Protein AF-A0A832Z326-F1 (afdb_monomer)

Mean predicted aligned error: 8.1 Å

pLDDT: mean 83.33, std 22.22, range [27.44, 98.69]

Secondary structure (DSSP, 8-state):
----------SEEEEEEEEETTEEEEEEEEES-HHHHHHHHHHHTTTSEEEEEEEEEEEEESSSEEEEEEEEEEEEE-TTS-EEEE-SS-SS-SEEE-TT-EEEEEEETTEEEEEEEETTTTEEEEEEEEEE-

Foldseek 3Di:
DPDPPDDDDDFAWKWKWADDPPDTDTDTDGDPALAVVQVVCQVCLQGIKIKFWAWKKKWKDFPDTDIGDTDTWIWIGHNQLWIFIPDPDDDHGPDIDDGPWDWGWDQDPNWIWIWTFDVVRTMIMIMIGPGTD

Structure (mmCIF, N/CA/C/O backbone):
data_AF-A0A832Z326-F1
#
_entry.id   AF-A0A832Z326-F1
#
loop_
_atom_site.group_PDB
_atom_site.id
_atom_site.type_symbol
_atom_site.label_atom_id
_atom_site.label_alt_id
_atom_site.label_comp_id
_atom_site.label_asym_id
_atom_site.label_entity_id
_atom_site.label_seq_id
_atom_site.pdbx_PDB_ins_code
_atom_site.Cartn_x
_atom_site.Cartn_y
_atom_site.Cartn_z
_atom_site.occupancy
_atom_site.B_iso_or_equiv
_atom_site.auth_seq_id
_atom_site.auth_comp_id
_atom_site.auth_asym_id
_atom_site.auth_atom_id
_atom_site.pdbx_PDB_model_num
ATOM 1 N N . MET A 1 1 ? -27.432 -12.520 -17.255 1.00 38.31 1 MET A N 1
ATOM 2 C CA . MET A 1 1 ? -27.047 -11.094 -17.339 1.00 38.31 1 MET A CA 1
ATOM 3 C C . MET A 1 1 ? -26.409 -10.731 -16.009 1.00 38.31 1 MET A C 1
ATOM 5 O O . MET A 1 1 ? -27.109 -10.882 -15.015 1.00 38.31 1 MET A O 1
ATOM 9 N N . PRO A 1 2 ? -25.125 -10.351 -15.913 1.00 38.16 2 PRO A N 1
ATOM 10 C CA . PRO A 1 2 ? -24.623 -9.856 -14.645 1.00 38.16 2 PRO A CA 1
ATOM 11 C C . PRO A 1 2 ? -25.158 -8.436 -14.464 1.00 38.16 2 PRO A C 1
ATOM 13 O O . PRO A 1 2 ? -24.927 -7.552 -15.289 1.00 38.16 2 PRO A O 1
ATOM 16 N N . SER A 1 3 ? -25.952 -8.256 -13.415 1.00 35.78 3 SER A N 1
ATOM 17 C CA . SER A 1 3 ? -26.424 -6.962 -12.944 1.00 35.78 3 SER A CA 1
ATOM 18 C C . SER A 1 3 ? -25.226 -6.056 -12.671 1.00 35.78 3 SER A C 1
ATOM 20 O O . SER A 1 3 ? -24.338 -6.421 -11.901 1.00 35.78 3 SER A O 1
ATOM 22 N N . LYS A 1 4 ? -25.206 -4.876 -13.299 1.00 36.12 4 LYS A N 1
ATOM 23 C CA . LYS A 1 4 ? -24.275 -3.793 -12.969 1.00 36.12 4 LYS A CA 1
ATOM 24 C C . LYS A 1 4 ? -24.407 -3.484 -11.478 1.00 36.12 4 LYS A C 1
ATOM 26 O O . LYS A 1 4 ? -25.421 -2.938 -11.054 1.00 36.12 4 LYS A O 1
ATOM 31 N N . MET A 1 5 ? -23.391 -3.828 -10.694 1.00 30.44 5 MET A N 1
ATOM 32 C CA . MET A 1 5 ? -23.246 -3.310 -9.341 1.00 30.44 5 MET A CA 1
ATOM 33 C C . MET A 1 5 ? -22.755 -1.868 -9.486 1.00 30.44 5 MET A C 1
ATOM 35 O O . MET A 1 5 ? -21.581 -1.624 -9.739 1.00 30.44 5 MET A O 1
ATOM 39 N N . GLN A 1 6 ? -23.684 -0.913 -9.468 1.00 33.56 6 GLN A N 1
ATOM 40 C CA . GLN A 1 6 ? -23.356 0.508 -9.415 1.00 33.56 6 GLN A CA 1
ATOM 41 C C . GLN A 1 6 ? -23.259 0.922 -7.948 1.00 33.56 6 GLN A C 1
ATOM 43 O O . GLN A 1 6 ? -24.271 1.030 -7.259 1.00 33.56 6 GLN A O 1
ATOM 48 N N . CYS A 1 7 ? -22.038 1.165 -7.475 1.00 33.97 7 CYS A N 1
ATOM 49 C CA . CYS A 1 7 ? -21.808 1.857 -6.215 1.00 33.97 7 CYS A CA 1
ATOM 50 C C . CYS A 1 7 ? -22.066 3.351 -6.444 1.00 33.97 7 CYS A C 1
ATOM 52 O O . CYS A 1 7 ? -21.274 4.036 -7.082 1.00 33.97 7 CYS A O 1
ATOM 54 N N . VAL A 1 8 ? -23.207 3.855 -5.970 1.00 38.91 8 VAL A N 1
ATOM 55 C CA . VAL A 1 8 ? -23.534 5.286 -6.001 1.00 38.91 8 VAL A CA 1
ATOM 56 C C . VAL A 1 8 ? -23.551 5.796 -4.565 1.00 38.91 8 VAL A C 1
ATOM 58 O O . VAL A 1 8 ? -24.484 5.537 -3.813 1.00 38.91 8 VAL A O 1
ATOM 61 N N . GLY A 1 9 ? -22.505 6.509 -4.160 1.00 40.28 9 GLY A N 1
ATOM 62 C CA . GLY A 1 9 ? -22.528 7.327 -2.948 1.00 40.28 9 GLY A CA 1
ATOM 63 C C . GLY A 1 9 ? -21.184 7.998 -2.699 1.00 40.28 9 GLY A C 1
ATOM 64 O O . GLY A 1 9 ? -20.149 7.347 -2.774 1.00 40.28 9 GLY A O 1
ATOM 65 N N . LYS A 1 10 ? -21.225 9.304 -2.428 1.00 35.88 10 LYS A N 1
ATOM 66 C CA . LYS A 1 10 ? -20.055 10.162 -2.211 1.00 35.88 10 LYS A CA 1
ATOM 67 C C . LYS A 1 10 ? -19.411 9.847 -0.852 1.00 35.88 10 LYS A C 1
ATOM 69 O O . LYS A 1 10 ? -20.116 9.865 0.150 1.00 35.88 10 LYS A O 1
ATOM 74 N N . GLY A 1 11 ? -18.108 9.565 -0.842 1.00 43.91 11 GLY A N 1
ATOM 75 C CA . GLY A 1 11 ? -17.292 9.300 0.350 1.00 43.91 11 GLY A CA 1
ATOM 76 C C . GLY A 1 11 ? -16.101 8.389 0.026 1.00 43.91 11 GLY A C 1
ATOM 77 O O . GLY A 1 11 ? -16.155 7.652 -0.954 1.00 43.91 11 GLY A O 1
ATOM 78 N N . LEU A 1 12 ? -15.033 8.438 0.826 1.00 44.81 12 LEU A N 1
ATOM 79 C CA . LEU A 1 12 ? -13.894 7.513 0.729 1.00 44.81 12 LEU A CA 1
ATOM 80 C C . LEU A 1 12 ? -14.339 6.110 1.209 1.00 44.81 12 LEU A C 1
ATOM 82 O O . LEU A 1 12 ? -14.812 5.995 2.341 1.00 44.81 12 LEU A O 1
ATOM 86 N N . ARG A 1 13 ? -14.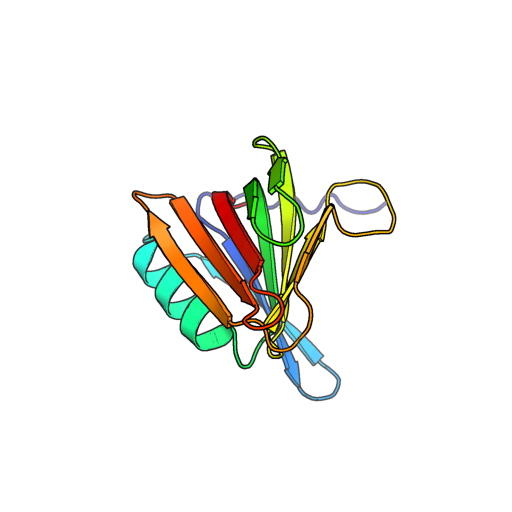216 5.059 0.378 1.00 55.50 13 ARG A N 1
ATOM 87 C CA . ARG A 1 13 ? -14.708 3.687 0.659 1.00 55.50 13 ARG A CA 1
ATOM 88 C C . ARG A 1 13 ? -13.615 2.608 0.676 1.00 55.50 13 ARG A C 1
ATOM 90 O O . ARG A 1 13 ? -13.108 2.194 -0.356 1.00 55.50 13 ARG A O 1
ATOM 97 N N . ALA A 1 14 ? -13.279 2.063 1.839 1.00 49.16 14 ALA A N 1
ATOM 98 C CA . ALA A 1 14 ? -12.389 0.896 1.910 1.00 49.16 14 ALA A CA 1
ATOM 99 C C . ALA A 1 14 ? -13.188 -0.379 2.208 1.00 49.16 14 ALA A C 1
ATOM 101 O O . ALA A 1 14 ? -14.018 -0.387 3.118 1.00 49.16 14 ALA A O 1
ATOM 102 N N . LEU A 1 15 ? -12.897 -1.467 1.491 1.00 55.50 15 LEU A N 1
ATOM 103 C CA . LEU A 1 15 ? -13.460 -2.785 1.767 1.00 55.50 15 LEU A CA 1
ATOM 104 C C . LEU A 1 15 ? -12.535 -3.527 2.730 1.00 55.50 15 LEU A C 1
ATOM 106 O O . LEU A 1 15 ? -11.409 -3.884 2.384 1.00 55.50 15 LEU A O 1
ATOM 110 N N . VAL A 1 16 ? -13.000 -3.802 3.945 1.00 49.53 16 VAL A N 1
ATOM 111 C CA . VAL A 1 16 ? -12.211 -4.565 4.920 1.00 49.53 16 VAL A CA 1
ATOM 112 C C . VAL A 1 16 ? -12.798 -5.952 5.109 1.00 49.53 16 VAL A C 1
ATOM 114 O O . VAL A 1 16 ? -13.970 -6.116 5.443 1.00 49.53 16 VAL A O 1
ATOM 117 N N . VAL A 1 17 ? -11.943 -6.956 4.933 1.00 49.16 17 VAL A N 1
ATOM 118 C CA . VAL A 1 17 ? -12.279 -8.373 4.953 1.00 49.16 17 VAL A CA 1
ATOM 119 C C . VAL A 1 17 ? -11.714 -9.041 6.205 1.00 49.16 17 VAL A C 1
ATOM 121 O O . VAL A 1 17 ? -10.501 -9.099 6.420 1.00 49.16 17 VAL A O 1
ATOM 124 N N . SER A 1 18 ? -12.596 -9.599 7.037 1.00 42.44 18 SER A N 1
ATOM 125 C CA . SER A 1 18 ? -12.206 -10.465 8.156 1.00 42.44 18 SER A CA 1
ATOM 126 C C . SER A 1 18 ? -12.425 -11.931 7.789 1.00 42.44 18 SER A C 1
ATOM 128 O O . SER A 1 18 ? -13.539 -12.323 7.447 1.00 42.44 18 SER A O 1
ATOM 130 N N . MET A 1 19 ? -11.370 -12.747 7.883 1.00 41.22 19 MET A N 1
ATOM 131 C CA . MET A 1 19 ? -11.476 -14.202 7.769 1.00 41.22 19 MET A CA 1
ATOM 132 C C . MET A 1 19 ? -11.672 -14.807 9.162 1.00 41.22 19 MET A C 1
ATOM 134 O O . MET A 1 19 ? -10.715 -15.021 9.901 1.00 41.22 19 MET A O 1
ATOM 138 N N . LYS A 1 20 ? -12.924 -15.106 9.519 1.00 38.22 20 LYS A N 1
ATOM 139 C CA . LYS A 1 20 ? -13.239 -16.140 10.516 1.00 38.22 20 LYS A CA 1
ATOM 140 C C . LYS A 1 20 ? -13.772 -17.349 9.756 1.00 38.22 20 LYS A C 1
ATOM 142 O O . LYS A 1 20 ? -14.484 -17.178 8.770 1.00 38.22 20 LYS A O 1
ATOM 147 N N . VAL A 1 21 ? -13.372 -18.546 10.188 1.00 34.97 21 VAL A N 1
ATOM 148 C CA . VAL A 1 21 ? -13.714 -19.861 9.615 1.00 34.97 21 VAL A CA 1
ATOM 149 C C . VAL A 1 21 ? -15.048 -19.830 8.842 1.00 34.97 21 VAL A C 1
ATOM 151 O O . VAL A 1 21 ? -16.106 -19.586 9.415 1.00 34.97 21 VAL A O 1
ATOM 154 N N . CYS A 1 22 ? -14.965 -20.037 7.523 1.00 27.73 22 CYS A N 1
ATOM 155 C CA . CYS A 1 22 ? -16.070 -20.149 6.559 1.00 27.73 22 CYS A CA 1
ATOM 156 C C . CYS A 1 22 ? -16.932 -18.902 6.226 1.00 27.73 22 CYS A C 1
ATOM 158 O O . CYS A 1 22 ? -17.874 -19.043 5.446 1.00 27.73 22 CYS A O 1
ATOM 160 N N . LYS A 1 23 ? -16.631 -17.686 6.716 1.00 27.44 23 LYS A N 1
ATOM 161 C CA . LYS A 1 23 ? -17.351 -16.456 6.307 1.00 27.44 23 LYS A CA 1
ATOM 162 C C . LYS A 1 23 ? -16.403 -15.293 6.017 1.00 27.44 23 LYS A C 1
ATOM 164 O O . LYS A 1 23 ? -15.731 -14.789 6.913 1.00 27.44 23 LYS A O 1
ATOM 169 N N . MET A 1 24 ? -16.401 -14.839 4.765 1.00 38.91 24 MET A N 1
ATOM 170 C CA . MET A 1 24 ? -15.794 -13.573 4.363 1.00 38.91 24 MET A CA 1
ATOM 171 C C . MET A 1 24 ? -16.778 -12.449 4.699 1.00 38.91 24 MET A C 1
ATOM 173 O O . MET A 1 24 ? -17.806 -12.313 4.040 1.00 38.91 24 MET A O 1
ATOM 177 N N . ILE A 1 25 ? -16.509 -11.695 5.766 1.00 52.06 25 ILE A N 1
ATOM 178 C CA . ILE A 1 25 ? -17.303 -10.507 6.103 1.00 52.06 25 ILE A CA 1
ATOM 179 C C . ILE A 1 25 ? -16.605 -9.306 5.478 1.00 52.06 25 ILE A C 1
ATOM 181 O O . ILE A 1 25 ? -15.510 -8.938 5.908 1.00 52.06 25 ILE A O 1
ATOM 185 N N . CYS A 1 26 ? -17.249 -8.752 4.458 1.00 52.56 26 CYS A N 1
ATOM 186 C CA . CYS A 1 26 ? -16.884 -7.512 3.798 1.00 52.56 26 CYS A CA 1
ATOM 187 C C . CYS A 1 26 ? -17.607 -6.360 4.496 1.00 52.56 26 CYS A C 1
ATOM 189 O O . CYS A 1 26 ? -18.833 -6.293 4.441 1.00 52.56 26 CYS A O 1
ATOM 191 N N . ASN A 1 27 ? -16.859 -5.478 5.154 1.00 64.12 27 ASN A N 1
ATOM 192 C CA . ASN A 1 27 ? -17.411 -4.236 5.680 1.00 64.12 27 ASN A CA 1
ATOM 193 C C . ASN A 1 27 ? -16.972 -3.087 4.779 1.00 64.12 27 ASN A C 1
ATOM 195 O O . ASN A 1 27 ? -15.769 -2.842 4.659 1.00 64.12 27 ASN A O 1
ATOM 199 N N . ASP A 1 28 ? -17.944 -2.383 4.207 1.00 66.25 28 ASP A N 1
ATOM 200 C CA . ASP A 1 28 ? -17.708 -1.085 3.589 1.00 66.25 28 ASP A CA 1
ATOM 201 C C . ASP A 1 28 ? -17.470 -0.066 4.705 1.00 66.25 28 ASP A C 1
ATOM 203 O O . ASP A 1 28 ? -18.332 0.164 5.556 1.00 66.25 28 ASP A O 1
ATOM 207 N N . ILE A 1 29 ? -16.273 0.510 4.738 1.00 67.94 29 ILE A N 1
ATOM 208 C CA . ILE A 1 29 ? -15.923 1.571 5.676 1.00 67.94 29 ILE A CA 1
ATOM 209 C C . ILE A 1 29 ? -16.033 2.893 4.939 1.00 67.94 29 ILE A C 1
ATOM 211 O O . ILE A 1 29 ? -15.287 3.141 3.994 1.00 67.94 29 ILE A O 1
ATOM 215 N N . THR A 1 30 ? -16.928 3.748 5.420 1.00 65.50 30 THR A N 1
ATOM 216 C CA . THR A 1 30 ? -17.067 5.135 4.981 1.00 65.50 30 THR A CA 1
ATOM 217 C C . THR A 1 30 ? -16.685 6.057 6.127 1.00 65.50 30 THR A C 1
ATOM 219 O O . THR A 1 30 ? -17.200 5.907 7.236 1.00 65.50 30 THR A O 1
ATOM 222 N N . SER A 1 31 ? -15.796 7.013 5.875 1.00 68.88 31 SER A N 1
ATOM 223 C CA . SER A 1 31 ? -15.502 8.093 6.816 1.00 68.88 31 SER A CA 1
ATOM 224 C C . SER A 1 31 ? -15.418 9.410 6.062 1.00 68.88 31 SER A C 1
ATOM 226 O O . SER A 1 31 ? -14.801 9.479 4.999 1.00 68.88 31 SER A O 1
ATOM 228 N N . ASP A 1 32 ? -16.012 10.449 6.640 1.00 72.56 32 ASP A N 1
ATOM 229 C CA . ASP A 1 32 ? -15.943 11.816 6.118 1.00 72.56 32 ASP A CA 1
ATOM 230 C C . ASP A 1 32 ? -14.595 12.487 6.437 1.00 72.56 32 ASP A C 1
ATOM 232 O O . ASP A 1 32 ? -14.303 13.574 5.946 1.00 72.56 32 ASP A O 1
ATOM 236 N N . ASN A 1 33 ? -13.761 11.841 7.260 1.00 83.75 33 ASN A N 1
ATOM 237 C CA . ASN A 1 33 ? -12.483 12.356 7.725 1.00 83.75 33 ASN A CA 1
ATOM 238 C C . ASN A 1 33 ? -11.360 11.359 7.415 1.00 83.75 33 ASN A C 1
ATOM 240 O O . ASN A 1 33 ? -11.267 10.274 7.994 1.00 83.75 33 ASN A O 1
ATOM 244 N N . CYS A 1 34 ? -10.445 11.766 6.541 1.00 87.06 34 CYS A N 1
ATOM 245 C CA . CYS A 1 34 ? -9.306 10.953 6.126 1.00 87.06 34 CYS A CA 1
ATOM 246 C C . CYS A 1 34 ? -8.405 10.524 7.307 1.00 87.06 34 CYS A C 1
ATOM 248 O O . CYS A 1 34 ? -7.874 9.411 7.303 1.00 87.06 34 CYS A O 1
ATOM 250 N N . LYS A 1 35 ? -8.306 11.325 8.380 1.00 90.81 35 LYS A N 1
ATOM 251 C CA . LYS A 1 35 ? -7.557 10.944 9.595 1.00 90.81 35 LYS A CA 1
ATOM 252 C C . LYS A 1 35 ? -8.197 9.776 10.341 1.00 90.81 35 LYS A C 1
ATOM 254 O O . LYS A 1 35 ? -7.484 8.880 10.795 1.00 90.81 35 LYS A O 1
ATOM 259 N N . ASP A 1 36 ? -9.522 9.771 10.454 1.00 90.06 36 ASP A N 1
ATOM 260 C CA . ASP A 1 36 ? -10.252 8.705 11.144 1.00 90.06 36 ASP A CA 1
ATOM 261 C C . ASP A 1 36 ? -10.196 7.406 10.340 1.00 90.06 36 ASP A C 1
ATOM 263 O O . ASP A 1 36 ? -9.962 6.337 10.909 1.00 90.06 36 ASP A O 1
ATOM 267 N N . LEU A 1 37 ? -10.301 7.503 9.009 1.00 89.31 37 LEU A N 1
ATOM 268 C CA . LEU A 1 37 ? -10.086 6.367 8.117 1.00 89.31 37 LEU A CA 1
ATOM 269 C C . LEU A 1 37 ? -8.674 5.791 8.279 1.00 89.31 37 LEU A C 1
ATOM 271 O O . LEU A 1 37 ? -8.531 4.594 8.521 1.00 89.31 37 LEU A O 1
ATOM 275 N N . ALA A 1 38 ? -7.633 6.626 8.204 1.00 93.31 38 ALA A N 1
ATOM 276 C CA . ALA A 1 38 ? -6.249 6.183 8.363 1.00 93.31 38 ALA A CA 1
ATOM 277 C C . ALA A 1 38 ? -6.021 5.505 9.724 1.00 93.31 38 ALA A C 1
ATOM 279 O O . ALA A 1 38 ? -5.397 4.443 9.798 1.00 93.31 38 ALA A O 1
ATOM 280 N N . LYS A 1 39 ? -6.571 6.068 10.808 1.00 93.75 39 LYS A N 1
ATOM 281 C CA . LYS A 1 39 ? -6.516 5.464 12.146 1.00 93.75 39 LYS A CA 1
ATOM 282 C C . LYS A 1 39 ? -7.153 4.072 12.161 1.00 93.75 39 LYS A C 1
ATOM 284 O O . LYS A 1 39 ? -6.523 3.117 12.611 1.00 93.75 39 LYS A O 1
ATOM 289 N N . LEU A 1 40 ? -8.357 3.940 11.614 1.00 92.19 40 LEU A N 1
ATOM 290 C CA . LEU A 1 40 ? -9.088 2.677 11.587 1.00 92.19 40 LEU A CA 1
ATOM 291 C C . LEU A 1 40 ? -8.382 1.611 10.730 1.00 92.19 40 LEU A C 1
ATOM 293 O O . LEU A 1 40 ? -8.262 0.453 11.134 1.00 92.19 40 LEU A O 1
ATOM 297 N N . LEU A 1 41 ? -7.855 1.995 9.564 1.00 94.00 41 LEU A N 1
ATOM 298 C CA . LEU A 1 41 ? -7.069 1.100 8.710 1.00 94.00 41 LEU A CA 1
ATOM 299 C C . LEU A 1 41 ? -5.788 0.638 9.415 1.00 94.00 41 LEU A C 1
ATOM 301 O O . LEU A 1 41 ? -5.428 -0.538 9.335 1.00 94.00 41 LEU A O 1
ATOM 305 N N . ASN A 1 42 ? -5.141 1.520 10.179 1.00 95.94 42 ASN A N 1
ATOM 306 C CA . ASN A 1 42 ? -3.986 1.161 10.995 1.00 95.94 42 ASN A CA 1
ATOM 307 C C . ASN A 1 42 ? -4.309 0.150 12.104 1.00 95.9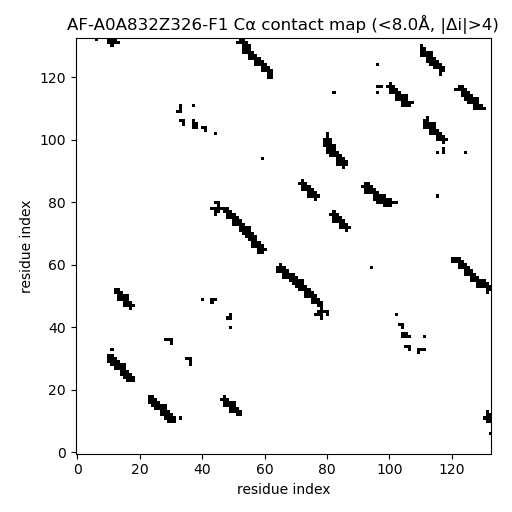4 42 ASN A C 1
ATOM 309 O O . ASN A 1 42 ? -3.471 -0.704 12.395 1.00 95.94 42 ASN A O 1
ATOM 313 N N . GLU A 1 43 ? -5.503 0.204 12.693 1.00 93.44 43 GLU A N 1
ATOM 314 C CA . GLU A 1 43 ? -5.970 -0.793 13.665 1.00 93.44 43 GLU A CA 1
ATOM 315 C C . GLU A 1 43 ? -6.245 -2.148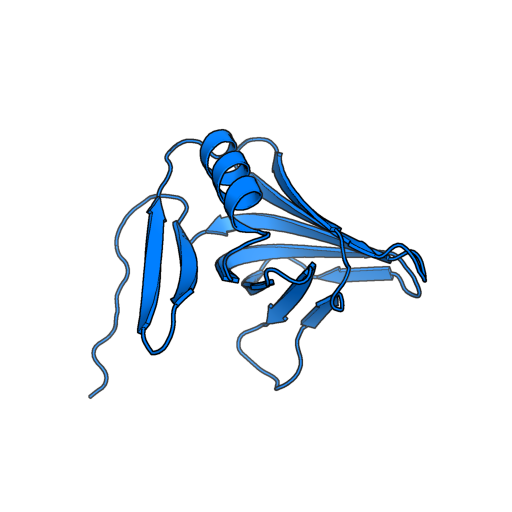 12.991 1.00 93.44 43 GLU A C 1
ATOM 317 O O . GLU A 1 43 ? -5.932 -3.208 13.539 1.00 93.44 43 GLU A O 1
ATOM 322 N N . PHE A 1 44 ? -6.782 -2.135 11.769 1.00 92.88 44 PHE A N 1
ATOM 323 C CA . PHE A 1 44 ? -7.148 -3.353 11.045 1.00 92.88 44 PHE A CA 1
ATOM 324 C C . PHE A 1 44 ? -5.997 -4.046 10.324 1.00 92.88 44 PHE A C 1
ATOM 326 O O . PHE A 1 44 ? -6.054 -5.269 10.170 1.00 92.88 44 PHE A O 1
ATOM 333 N N . ARG A 1 45 ? -4.943 -3.324 9.933 1.00 93.81 45 ARG A N 1
ATOM 334 C CA . ARG A 1 45 ? -3.871 -3.848 9.066 1.00 93.81 45 ARG A CA 1
ATOM 335 C C . ARG A 1 45 ? -3.161 -5.097 9.589 1.00 93.81 45 ARG A C 1
ATOM 337 O O . ARG A 1 45 ? -2.534 -5.785 8.805 1.00 93.81 45 ARG A O 1
ATOM 344 N N . LYS A 1 46 ? -3.222 -5.372 10.899 1.00 92.81 46 LYS A N 1
ATOM 345 C CA . LYS A 1 46 ? -2.587 -6.542 11.540 1.00 92.81 46 LYS A CA 1
ATOM 346 C C . LYS A 1 46 ? -3.515 -7.746 11.710 1.00 92.81 46 LYS A C 1
ATOM 348 O O . LYS A 1 46 ? -3.064 -8.804 12.130 1.00 92.81 46 LYS A O 1
ATOM 353 N N . VAL A 1 47 ? -4.813 -7.585 11.457 1.00 93.44 47 VAL A N 1
ATOM 354 C CA . VAL A 1 47 ? -5.840 -8.589 11.801 1.00 93.44 47 VAL A CA 1
ATOM 355 C C . VAL A 1 47 ? -6.839 -8.859 10.678 1.00 93.44 47 VAL A C 1
ATOM 357 O O . VAL A 1 47 ? -7.529 -9.877 10.705 1.00 93.44 47 VAL A O 1
ATOM 360 N N . LYS A 1 48 ? -6.941 -7.966 9.692 1.00 92.62 48 LYS A N 1
ATOM 361 C CA . LYS A 1 48 ? -7.863 -8.077 8.559 1.00 92.62 48 LYS A CA 1
ATOM 362 C C . LYS A 1 48 ? -7.139 -7.824 7.242 1.00 92.62 48 LYS A C 1
ATOM 364 O O . LYS A 1 48 ? -6.127 -7.129 7.205 1.00 92.62 48 LYS A O 1
ATOM 369 N N . VAL A 1 49 ? -7.682 -8.385 6.167 1.00 93.06 49 VAL A N 1
ATOM 370 C CA . VAL A 1 49 ? -7.287 -8.012 4.808 1.00 93.06 49 VAL A CA 1
ATOM 371 C C . VAL A 1 49 ? -8.004 -6.710 4.472 1.00 93.06 49 VAL A C 1
ATOM 373 O O . VAL A 1 49 ? -9.213 -6.597 4.660 1.00 93.06 49 VAL A O 1
ATOM 376 N N . ILE A 1 50 ? -7.261 -5.720 4.005 1.00 94.88 50 ILE A N 1
ATOM 377 C CA . ILE A 1 50 ? -7.782 -4.428 3.568 1.00 94.88 50 ILE A CA 1
ATOM 378 C C . ILE A 1 50 ? -7.692 -4.401 2.048 1.00 94.88 50 ILE A C 1
ATOM 380 O O . ILE A 1 50 ? -6.647 -4.714 1.480 1.00 94.88 50 ILE A O 1
ATOM 384 N N . ILE A 1 51 ? -8.788 -4.031 1.401 1.00 95.06 51 ILE A N 1
ATOM 385 C CA . ILE A 1 51 ? -8.876 -3.840 -0.037 1.00 95.06 51 ILE A CA 1
ATOM 386 C C . ILE A 1 51 ? -9.317 -2.399 -0.283 1.00 95.06 51 ILE A C 1
ATOM 388 O O . ILE A 1 51 ? -10.338 -1.956 0.241 1.00 95.06 51 ILE A O 1
ATOM 392 N N . VAL A 1 52 ? -8.544 -1.668 -1.078 1.00 93.06 52 VAL A N 1
ATOM 393 C CA . VAL A 1 52 ? -8.879 -0.305 -1.497 1.00 93.06 52 VAL A CA 1
ATOM 394 C C . VAL A 1 52 ? -8.926 -0.272 -3.015 1.00 93.06 52 VAL A C 1
ATOM 396 O O . VAL A 1 52 ? -7.982 -0.699 -3.678 1.00 93.06 52 VAL A O 1
ATOM 399 N N . VAL A 1 53 ? -10.032 0.223 -3.559 1.00 92.62 53 VAL A N 1
ATOM 400 C CA . VAL A 1 53 ? -10.178 0.510 -4.985 1.00 92.62 53 VAL A CA 1
ATOM 401 C C . VAL A 1 53 ? -10.218 2.017 -5.130 1.00 92.62 53 VAL A C 1
ATOM 403 O O . VAL A 1 53 ? -10.966 2.694 -4.428 1.00 92.62 53 VAL A O 1
ATOM 406 N N . GLY A 1 54 ? -9.379 2.555 -6.001 1.00 91.88 54 GLY A N 1
ATOM 407 C CA . GLY A 1 54 ? -9.293 3.996 -6.136 1.00 91.88 54 GLY A CA 1
ATOM 408 C C . GLY A 1 54 ? -8.266 4.442 -7.151 1.00 91.88 54 GLY A C 1
ATOM 409 O O . GLY A 1 54 ? -7.503 3.635 -7.685 1.00 91.88 54 GLY A O 1
ATOM 410 N N . ARG A 1 55 ? -8.244 5.749 -7.377 1.00 94.12 55 ARG A N 1
ATOM 411 C CA . ARG A 1 55 ? -7.228 6.414 -8.174 1.00 94.12 55 ARG A CA 1
ATOM 412 C C . ARG A 1 55 ? -6.020 6.693 -7.293 1.00 94.12 55 ARG A C 1
ATOM 414 O O . ARG A 1 55 ? -6.160 7.311 -6.235 1.00 94.12 55 ARG A O 1
ATOM 421 N N . MET A 1 56 ? -4.868 6.174 -7.698 1.00 97.50 56 MET A N 1
ATOM 422 C CA . MET A 1 56 ? -3.644 6.280 -6.916 1.00 97.50 56 MET A CA 1
ATOM 423 C C . MET A 1 56 ? -2.403 6.352 -7.790 1.00 97.50 56 MET A C 1
ATOM 425 O O . MET A 1 56 ? -2.409 5.809 -8.895 1.00 97.50 56 MET A O 1
ATOM 429 N N . SER A 1 57 ? -1.329 6.932 -7.271 1.00 98.19 57 SER A N 1
ATOM 430 C CA . SER A 1 57 ? 0.037 6.858 -7.801 1.00 98.19 57 SER A CA 1
ATOM 431 C C . SER A 1 57 ? 0.920 6.020 -6.879 1.00 98.19 57 SER A C 1
ATOM 433 O O . SER A 1 57 ? 0.570 5.768 -5.724 1.00 98.19 57 SER A O 1
ATOM 435 N N . ILE A 1 58 ? 2.035 5.513 -7.408 1.00 98.69 58 ILE A N 1
ATOM 436 C CA . ILE A 1 58 ? 2.939 4.628 -6.666 1.00 98.69 58 ILE A CA 1
ATOM 437 C C .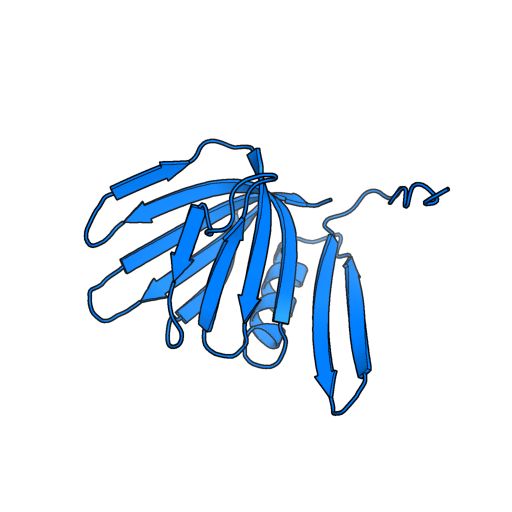 ILE A 1 58 ? 4.375 5.072 -6.883 1.00 98.69 58 ILE A C 1
ATOM 439 O O . ILE A 1 58 ? 4.835 5.161 -8.018 1.00 98.69 58 ILE A O 1
ATOM 443 N N . GLU A 1 59 ? 5.106 5.252 -5.796 1.00 98.69 59 GLU A N 1
ATOM 444 C CA . GLU A 1 59 ? 6.551 5.411 -5.797 1.00 98.69 59 GLU A CA 1
ATOM 445 C C . GLU A 1 59 ? 7.182 4.206 -5.098 1.00 98.69 59 GLU A C 1
ATOM 447 O O . GLU A 1 59 ? 6.792 3.831 -3.994 1.00 98.69 59 GLU A O 1
ATOM 452 N N . TYR A 1 60 ? 8.156 3.574 -5.746 1.00 98.44 60 TYR A N 1
ATOM 453 C CA . TYR A 1 60 ? 8.953 2.505 -5.157 1.00 98.44 60 TYR A CA 1
ATOM 454 C C . TYR A 1 60 ? 10.428 2.883 -5.169 1.00 98.44 60 TYR A C 1
ATOM 456 O O . TYR A 1 60 ? 10.955 3.319 -6.195 1.00 98.44 60 TYR A O 1
ATOM 464 N N . SER A 1 61 ? 11.093 2.640 -4.041 1.00 98.31 61 SER A N 1
ATOM 465 C CA . SER A 1 61 ? 12.525 2.847 -3.843 1.00 98.31 61 SER A CA 1
ATOM 466 C C . SER A 1 61 ? 13.143 1.650 -3.118 1.00 98.31 61 SER A C 1
ATOM 468 O O . SER A 1 61 ? 12.611 1.167 -2.119 1.00 98.31 61 SER A O 1
ATOM 470 N N . GLY A 1 62 ? 14.265 1.133 -3.615 1.00 97.19 62 GLY A N 1
ATOM 471 C CA . GLY A 1 62 ? 14.933 -0.036 -3.047 1.00 97.19 62 GLY A CA 1
ATOM 472 C C . GLY A 1 62 ? 16.015 -0.586 -3.969 1.00 97.19 62 GLY A C 1
ATOM 473 O O . GLY A 1 62 ? 16.958 0.113 -4.326 1.00 97.19 62 GLY A O 1
ATOM 474 N N . ARG A 1 63 ? 15.878 -1.851 -4.388 1.00 96.31 63 ARG A N 1
ATOM 475 C CA . ARG A 1 63 ? 16.788 -2.480 -5.372 1.00 96.31 63 ARG A CA 1
ATOM 476 C C . ARG A 1 63 ? 16.721 -1.820 -6.751 1.00 96.31 63 ARG A C 1
ATOM 478 O O . ARG A 1 63 ? 17.664 -1.924 -7.529 1.00 96.31 63 ARG A O 1
ATOM 485 N N . ALA A 1 64 ? 15.601 -1.174 -7.039 1.00 95.00 64 ALA A N 1
ATOM 486 C CA . ALA A 1 64 ? 15.403 -0.283 -8.167 1.00 95.00 64 ALA A CA 1
ATOM 487 C C . ALA A 1 64 ? 14.593 0.932 -7.691 1.00 95.00 64 ALA A C 1
ATOM 489 O O . ALA A 1 64 ? 14.186 0.994 -6.530 1.00 95.00 64 ALA A O 1
ATOM 490 N N . ALA A 1 65 ? 14.351 1.875 -8.593 1.00 96.00 65 ALA A N 1
ATOM 491 C CA . ALA A 1 65 ? 13.397 2.951 -8.385 1.00 96.00 65 ALA A CA 1
ATOM 492 C C . ALA A 1 65 ? 12.380 2.935 -9.525 1.00 96.00 65 ALA A C 1
ATOM 494 O O . ALA A 1 65 ? 12.748 2.726 -10.684 1.00 96.00 65 ALA A O 1
ATOM 495 N N . SER A 1 66 ? 11.107 3.125 -9.203 1.00 97.81 66 SER A N 1
ATOM 496 C CA . SER A 1 66 ? 10.043 3.208 -10.202 1.00 97.81 66 SER A CA 1
ATOM 497 C C . SER A 1 66 ? 8.924 4.114 -9.720 1.00 97.81 66 SER A C 1
ATOM 499 O O . SER A 1 66 ? 8.590 4.099 -8.537 1.00 97.81 66 SER A O 1
ATOM 501 N N . TYR A 1 67 ? 8.305 4.823 -10.657 1.00 98.31 67 TYR A N 1
ATOM 502 C CA . TYR A 1 67 ? 7.108 5.614 -10.423 1.00 98.31 67 TYR A CA 1
ATOM 503 C C . TYR A 1 67 ? 5.994 5.148 -11.361 1.00 98.31 67 TYR A C 1
ATOM 505 O O . TYR A 1 67 ? 6.240 4.906 -12.545 1.00 98.31 67 TYR A O 1
ATOM 513 N N . ALA A 1 68 ? 4.784 5.010 -10.829 1.00 97.94 68 ALA A N 1
ATOM 514 C CA . ALA A 1 68 ? 3.578 4.752 -11.595 1.00 97.94 68 ALA A CA 1
ATOM 515 C C . ALA A 1 68 ? 2.603 5.918 -11.409 1.00 97.94 68 ALA A C 1
ATOM 517 O O . ALA A 1 68 ? 2.125 6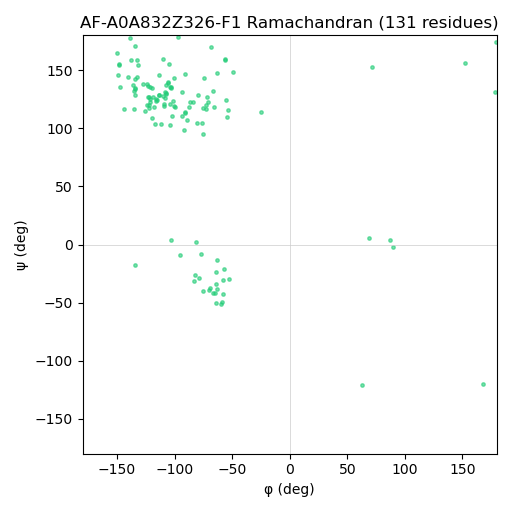.170 -10.302 1.00 97.94 68 ALA A O 1
ATOM 518 N N . GLU A 1 69 ? 2.296 6.589 -12.519 1.00 97.88 69 GLU A N 1
ATOM 519 C CA . GLU A 1 69 ? 1.356 7.712 -12.601 1.00 97.88 69 GLU A CA 1
ATOM 520 C C . GLU A 1 69 ? -0.040 7.357 -12.065 1.00 97.88 69 GLU A C 1
ATOM 522 O O . GLU A 1 69 ? -0.426 6.184 -12.023 1.00 97.88 69 GLU A O 1
ATOM 527 N N . GLU A 1 70 ? -0.821 8.379 -11.713 1.00 97.19 70 GLU A N 1
ATOM 528 C CA . GLU A 1 70 ? -2.198 8.259 -11.214 1.00 97.19 70 GLU A CA 1
ATOM 529 C C . GLU A 1 70 ? -3.117 7.444 -12.143 1.00 97.19 70 GLU A C 1
ATOM 531 O O . GLU A 1 70 ? -3.452 7.875 -13.252 1.00 97.19 70 GLU A O 1
ATOM 536 N N . ALA A 1 71 ? -3.608 6.303 -11.655 1.00 96.75 71 ALA A N 1
ATOM 537 C CA . ALA A 1 71 ? -4.583 5.461 -12.350 1.00 96.75 71 ALA A CA 1
ATOM 538 C C . ALA A 1 71 ? -5.483 4.703 -11.365 1.00 96.75 71 ALA A C 1
ATOM 540 O O . ALA A 1 71 ? -5.164 4.594 -10.180 1.00 96.75 71 ALA A O 1
ATOM 541 N N . ASP A 1 72 ? -6.592 4.156 -11.867 1.00 95.75 72 ASP A N 1
ATOM 542 C CA . ASP A 1 72 ? -7.496 3.319 -11.076 1.00 95.75 72 ASP A CA 1
ATOM 543 C C . ASP A 1 72 ? -6.849 1.954 -10.815 1.00 95.75 72 ASP A C 1
ATOM 545 O O . ASP A 1 72 ? -6.511 1.216 -11.748 1.00 95.75 72 ASP A O 1
ATOM 549 N N . ARG A 1 73 ? -6.651 1.618 -9.538 1.00 96.50 73 ARG A N 1
ATOM 550 C CA . ARG A 1 73 ? -5.953 0.400 -9.112 1.00 96.50 73 ARG A CA 1
ATOM 551 C C . ARG A 1 73 ? -6.648 -0.277 -7.938 1.00 96.50 73 ARG A C 1
ATOM 553 O O . ARG A 1 73 ? -7.414 0.330 -7.189 1.00 96.50 73 ARG A O 1
ATOM 560 N N . LEU A 1 74 ? -6.348 -1.562 -7.787 1.00 96.56 74 LEU A N 1
ATOM 561 C CA . LEU A 1 74 ? -6.747 -2.394 -6.659 1.00 96.56 74 LEU A CA 1
ATOM 562 C C . LEU A 1 74 ? -5.547 -2.566 -5.725 1.00 96.56 74 LEU A C 1
ATOM 564 O O . LEU A 1 74 ? -4.601 -3.276 -6.066 1.00 96.56 74 LEU A O 1
ATOM 568 N N . LEU A 1 75 ? -5.604 -1.958 -4.544 1.00 97.38 75 LEU A N 1
ATOM 569 C CA . LEU A 1 75 ? -4.651 -2.172 -3.459 1.00 97.38 75 LEU A CA 1
ATOM 570 C C . LEU A 1 75 ? -5.174 -3.261 -2.518 1.00 97.38 75 LEU A C 1
ATOM 572 O O . LEU A 1 75 ? -6.307 -3.194 -2.045 1.00 97.38 75 LEU A O 1
ATOM 576 N N . ILE A 1 76 ? -4.326 -4.235 -2.196 1.00 97.69 76 ILE A N 1
ATOM 577 C CA . ILE A 1 76 ? -4.583 -5.269 -1.193 1.00 97.69 76 ILE A CA 1
ATOM 578 C C . ILE A 1 76 ? -3.475 -5.219 -0.144 1.00 97.69 76 ILE A C 1
ATOM 580 O O . ILE A 1 76 ? -2.295 -5.338 -0.469 1.00 97.69 76 ILE A O 1
ATOM 584 N N . VAL A 1 77 ? -3.869 -5.115 1.121 1.00 97.50 77 VAL A N 1
ATOM 585 C CA . VAL A 1 77 ? -2.992 -5.194 2.292 1.00 97.50 77 VAL A CA 1
ATOM 586 C C . VAL A 1 77 ? -3.428 -6.371 3.151 1.00 97.50 77 VAL A C 1
ATOM 588 O O . VAL A 1 77 ? -4.600 -6.491 3.509 1.00 97.50 77 VAL A O 1
ATOM 591 N N . LYS A 1 78 ? -2.495 -7.261 3.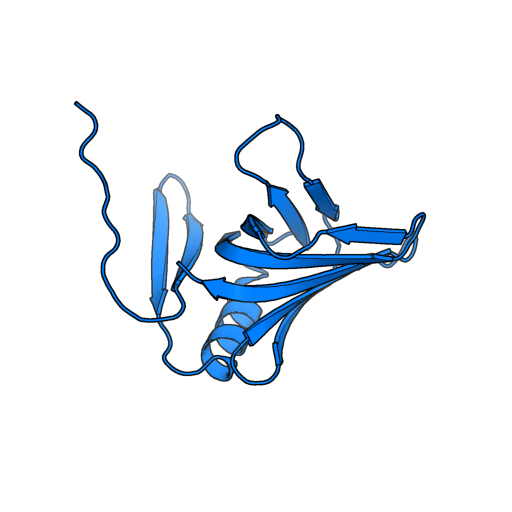484 1.00 97.12 78 LYS A N 1
ATOM 592 C CA . LYS A 1 78 ? -2.762 -8.444 4.307 1.00 97.12 78 LYS A CA 1
ATOM 593 C C . LYS A 1 78 ? -2.219 -8.280 5.734 1.00 97.12 78 LYS A C 1
ATOM 595 O O . LYS A 1 78 ? -1.234 -7.567 5.926 1.00 97.12 78 LYS A O 1
ATOM 600 N N . PRO A 1 79 ? -2.792 -9.006 6.719 1.00 96.81 79 PRO A N 1
ATOM 601 C CA . PRO A 1 79 ? -2.332 -9.014 8.113 1.00 96.81 79 PRO A CA 1
ATOM 602 C C . PRO A 1 79 ? -0.848 -9.318 8.320 1.00 96.81 79 PRO A C 1
ATOM 604 O O . PRO A 1 79 ? -0.251 -8.863 9.292 1.00 96.81 79 PRO A O 1
ATOM 607 N N . ASP A 1 80 ? -0.262 -10.105 7.419 1.00 97.50 80 ASP A N 1
ATOM 608 C CA . ASP A 1 80 ? 1.139 -10.518 7.463 1.00 97.50 80 ASP A CA 1
ATOM 609 C C . ASP A 1 80 ? 2.106 -9.461 6.906 1.00 97.50 80 ASP A C 1
ATOM 611 O O . ASP A 1 80 ? 3.307 -9.712 6.848 1.00 97.50 80 ASP A O 1
ATOM 615 N N . GLY A 1 81 ? 1.611 -8.288 6.498 1.00 97.62 81 GLY A N 1
ATOM 616 C CA . GLY A 1 81 ? 2.414 -7.220 5.906 1.00 97.62 81 GLY A CA 1
ATOM 617 C C . GLY A 1 81 ? 2.589 -7.331 4.392 1.00 97.62 81 GLY A C 1
ATOM 618 O O . GLY A 1 81 ? 3.292 -6.511 3.813 1.00 97.62 81 GLY A O 1
ATOM 619 N N . THR A 1 82 ? 1.957 -8.305 3.727 1.00 98.44 82 THR A N 1
ATOM 620 C CA . THR A 1 82 ? 1.947 -8.349 2.258 1.00 98.44 82 THR A CA 1
ATOM 621 C C . THR A 1 82 ? 1.164 -7.161 1.700 1.00 98.44 82 THR A C 1
ATOM 623 O O . THR A 1 82 ? 0.015 -6.937 2.093 1.00 98.44 82 THR A O 1
ATOM 626 N N . LEU A 1 83 ? 1.746 -6.467 0.722 1.00 98.56 83 LEU A N 1
ATOM 627 C CA . LEU A 1 83 ? 1.087 -5.426 -0.068 1.00 98.56 83 LEU A CA 1
ATOM 628 C C . LEU A 1 83 ? 1.097 -5.826 -1.543 1.00 98.56 83 LEU A C 1
ATOM 630 O O . LEU A 1 83 ? 2.129 -6.255 -2.052 1.00 98.56 83 LEU A O 1
ATOM 634 N N . LEU A 1 84 ? -0.035 -5.675 -2.228 1.00 98.50 84 LEU A N 1
ATOM 635 C CA . LEU A 1 84 ? -0.181 -5.931 -3.662 1.00 98.50 84 LEU A CA 1
ATOM 636 C C . LEU A 1 84 ? -0.955 -4.782 -4.300 1.00 98.50 84 LEU A C 1
ATOM 638 O O . LEU A 1 84 ? -2.001 -4.397 -3.783 1.00 98.50 84 LEU A O 1
ATOM 642 N N . VAL A 1 85 ? -0.489 -4.292 -5.445 1.00 98.25 85 VAL A N 1
ATOM 643 C CA . VAL A 1 85 ? -1.236 -3.342 -6.272 1.00 98.25 85 VAL A CA 1
ATOM 644 C C . VAL A 1 85 ? -1.441 -3.929 -7.658 1.00 98.25 85 VAL A C 1
ATOM 646 O O . VAL A 1 85 ? -0.474 -4.272 -8.334 1.00 98.25 85 VAL A O 1
ATOM 649 N N . HIS A 1 86 ? -2.695 -4.039 -8.084 1.00 97.88 86 HIS A N 1
ATOM 650 C CA . HIS A 1 86 ? -3.075 -4.537 -9.403 1.00 97.88 86 HIS A CA 1
ATOM 651 C C . HIS A 1 86 ? -3.720 -3.447 -10.257 1.00 97.88 86 HIS A C 1
ATOM 653 O O . HIS A 1 86 ? -4.470 -2.606 -9.763 1.00 97.88 86 HIS A O 1
ATOM 659 N N . GLU A 1 87 ? -3.462 -3.525 -11.559 1.00 94.12 87 GLU A N 1
ATOM 660 C CA . GLU A 1 87 ? -4.225 -2.820 -12.589 1.00 94.12 87 GLU A CA 1
ATOM 661 C C . GLU A 1 87 ? -5.285 -3.755 -13.191 1.00 94.12 87 GLU A C 1
ATOM 663 O O . GLU A 1 87 ? -5.375 -4.933 -12.844 1.00 94.12 87 GLU A O 1
ATOM 668 N N . ALA A 1 88 ? -6.090 -3.244 -14.124 1.00 90.69 88 ALA A N 1
ATOM 669 C CA . ALA A 1 88 ? -7.175 -3.997 -14.759 1.00 90.69 88 ALA A CA 1
ATOM 670 C C . ALA A 1 88 ? -6.714 -5.218 -15.581 1.00 90.69 88 ALA A C 1
ATOM 672 O O . ALA A 1 88 ? -7.536 -6.039 -15.986 1.00 90.69 88 ALA A O 1
ATOM 673 N N . THR A 1 89 ? -5.418 -5.327 -15.878 1.00 89.00 89 THR A N 1
ATOM 674 C CA . THR A 1 89 ? -4.861 -6.382 -16.728 1.00 89.00 89 THR A CA 1
ATOM 675 C C . THR A 1 89 ? -3.608 -6.987 -16.111 1.00 89.00 89 THR A C 1
ATOM 677 O O . THR A 1 89 ? -3.037 -6.443 -15.168 1.00 89.00 89 THR A O 1
ATOM 680 N N . LYS A 1 90 ? -3.151 -8.086 -16.724 1.00 92.19 90 LYS A N 1
ATOM 681 C CA . LYS A 1 90 ? -2.009 -8.913 -16.315 1.00 92.19 90 LYS A CA 1
ATOM 682 C C . LYS A 1 90 ? -2.281 -9.730 -15.052 1.00 92.19 90 LYS A C 1
ATOM 684 O O . LYS A 1 90 ? -3.113 -9.412 -14.213 1.00 92.19 90 LYS A O 1
ATOM 689 N N . ARG A 1 91 ? -1.571 -10.854 -14.976 1.00 94.31 91 ARG A N 1
ATOM 690 C CA . ARG A 1 91 ? -1.651 -11.801 -13.861 1.00 94.31 91 ARG A CA 1
ATOM 691 C C . ARG A 1 91 ? -0.926 -11.278 -12.624 1.00 94.31 91 ARG A C 1
ATOM 693 O O . ARG A 1 91 ? -1.393 -11.491 -11.513 1.00 94.31 91 ARG A O 1
ATOM 700 N N . ASP A 1 92 ? 0.225 -10.650 -12.835 1.00 96.75 92 ASP A N 1
ATOM 701 C CA . ASP A 1 92 ? 1.131 -10.240 -11.768 1.00 96.75 92 ASP A CA 1
ATOM 702 C C . ASP A 1 92 ? 0.816 -8.813 -11.285 1.00 96.75 92 ASP A C 1
ATOM 704 O O . ASP A 1 92 ? 0.372 -7.988 -12.091 1.00 96.75 92 ASP A O 1
ATOM 708 N N . PRO A 1 93 ? 1.016 -8.515 -9.987 1.00 97.62 93 PRO A N 1
ATOM 709 C CA . PRO A 1 93 ? 0.836 -7.168 -9.454 1.00 97.62 93 PRO A CA 1
ATOM 710 C C . PRO A 1 93 ? 1.833 -6.197 -10.093 1.00 97.62 93 PRO A C 1
ATOM 712 O O . PRO A 1 93 ? 2.972 -6.564 -10.386 1.00 97.62 93 PRO A O 1
ATOM 715 N N . LEU A 1 94 ? 1.416 -4.941 -10.250 1.00 97.19 94 LEU A N 1
ATOM 716 C CA . LEU A 1 94 ? 2.276 -3.848 -10.697 1.00 97.19 94 LEU A CA 1
ATOM 717 C C . LEU A 1 94 ? 3.394 -3.577 -9.676 1.00 97.19 94 LEU A C 1
ATOM 719 O O . LEU A 1 94 ? 4.568 -3.566 -10.031 1.00 97.19 94 LEU A O 1
ATOM 723 N N . ASN A 1 95 ? 3.024 -3.428 -8.401 1.00 97.88 95 ASN A N 1
ATOM 724 C CA . ASN A 1 95 ? 3.946 -3.294 -7.276 1.00 97.88 95 ASN A CA 1
ATOM 725 C C . ASN A 1 95 ? 3.521 -4.226 -6.144 1.00 97.88 95 ASN A C 1
ATOM 727 O O . ASN A 1 95 ? 2.331 -4.432 -5.895 1.00 97.88 95 ASN A O 1
ATOM 731 N N . TRP A 1 96 ? 4.501 -4.789 -5.443 1.00 98.00 96 TRP A N 1
ATOM 732 C CA . TRP A 1 96 ? 4.252 -5.671 -4.313 1.00 98.00 96 TRP A CA 1
ATOM 733 C C . TRP A 1 96 ? 5.352 -5.570 -3.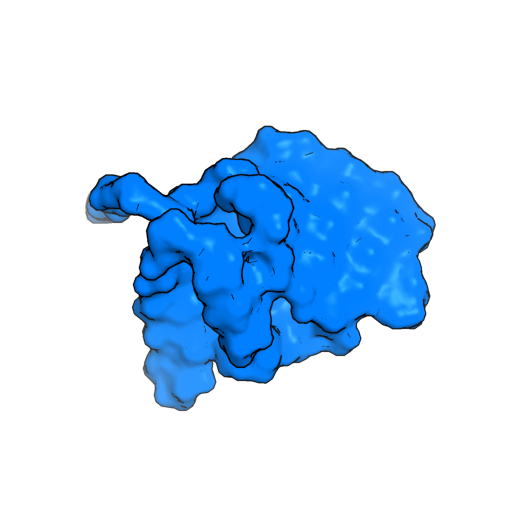258 1.00 98.00 96 TRP A C 1
ATOM 735 O O . TRP A 1 96 ? 6.499 -5.245 -3.564 1.00 98.00 96 TRP A O 1
ATOM 745 N N . GLN A 1 97 ? 4.993 -5.883 -2.016 1.00 98.06 97 GLN A N 1
ATOM 746 C CA . GLN A 1 97 ? 5.924 -6.121 -0.915 1.00 98.06 97 GLN A CA 1
ATOM 747 C C . GLN A 1 97 ? 5.599 -7.474 -0.260 1.00 98.06 97 GLN A C 1
ATOM 749 O O . GLN A 1 97 ? 4.417 -7.801 -0.105 1.00 98.06 97 GLN A O 1
ATOM 754 N N . PRO A 1 98 ? 6.614 -8.293 0.085 1.00 97.88 98 PRO A N 1
ATOM 755 C CA . PRO A 1 98 ? 6.408 -9.603 0.694 1.00 97.88 98 PRO A CA 1
ATOM 756 C C . PRO A 1 98 ? 5.842 -9.500 2.120 1.00 97.88 98 PRO A C 1
ATOM 758 O O . PRO A 1 98 ? 5.871 -8.421 2.727 1.00 97.88 98 PRO A O 1
ATOM 761 N N . PRO A 1 99 ? 5.415 -10.642 2.694 1.00 98.06 99 PRO A N 1
ATOM 762 C CA . PRO A 1 99 ? 5.159 -10.754 4.125 1.00 98.06 99 PRO A CA 1
ATOM 763 C C . PRO A 1 99 ? 6.325 -10.224 4.973 1.00 98.06 99 PRO A C 1
ATOM 765 O O . PRO A 1 99 ? 7.494 -10.336 4.597 1.00 98.06 99 PRO A O 1
ATOM 768 N N . GLY A 1 100 ? 6.001 -9.680 6.143 1.00 97.00 100 GLY A N 1
ATOM 769 C CA . GLY A 1 100 ? 6.950 -9.088 7.088 1.00 97.00 100 GLY A CA 1
ATOM 770 C C . GLY A 1 100 ? 7.220 -7.598 6.869 1.00 97.00 100 GLY A C 1
ATOM 771 O O . GLY A 1 100 ? 7.954 -6.999 7.657 1.00 97.00 100 GLY A O 1
ATOM 772 N N . SER A 1 101 ? 6.626 -6.981 5.845 1.00 97.81 101 SER A N 1
ATOM 773 C CA . SER A 1 101 ? 6.738 -5.537 5.618 1.00 97.81 101 SER A CA 1
ATOM 774 C C . SER A 1 101 ? 5.877 -4.753 6.614 1.00 97.81 101 SER A C 1
ATOM 776 O O . SER A 1 101 ? 4.785 -5.170 7.002 1.00 97.81 101 SER A O 1
ATOM 778 N N . THR A 1 102 ? 6.369 -3.597 7.051 1.00 98.19 102 THR A N 1
ATOM 779 C CA . THR A 1 102 ? 5.615 -2.684 7.914 1.00 98.19 102 THR A CA 1
ATOM 780 C C . THR A 1 102 ? 4.785 -1.756 7.050 1.00 98.19 102 THR A C 1
ATOM 782 O O . THR A 1 102 ? 5.342 -0.974 6.288 1.00 98.19 102 THR A O 1
ATOM 785 N N . ILE A 1 103 ? 3.465 -1.826 7.199 1.00 98.44 103 ILE A N 1
ATOM 786 C CA . ILE A 1 103 ? 2.520 -0.974 6.474 1.00 98.44 103 ILE A CA 1
ATOM 787 C C . ILE A 1 103 ? 1.960 0.084 7.426 1.00 98.44 103 ILE A C 1
ATOM 789 O O . ILE A 1 103 ? 1.658 -0.225 8.581 1.00 98.44 103 ILE A O 1
ATOM 793 N N . LEU A 1 104 ? 1.820 1.317 6.952 1.00 98.06 104 LEU A N 1
ATOM 794 C CA . LEU A 1 104 ? 1.231 2.448 7.661 1.00 98.06 104 LEU A CA 1
ATOM 795 C C . LEU A 1 104 ? 0.262 3.182 6.737 1.00 98.06 104 LEU A C 1
ATOM 797 O O . LEU A 1 104 ? 0.521 3.322 5.545 1.00 98.06 104 LEU A O 1
ATOM 801 N N . PHE A 1 105 ? -0.845 3.647 7.308 1.00 97.69 105 PHE A N 1
ATOM 802 C CA . PHE A 1 105 ? -1.796 4.531 6.643 1.00 97.69 105 PHE A CA 1
ATOM 803 C C . PHE A 1 105 ? -1.688 5.925 7.255 1.00 97.69 105 PHE A C 1
ATOM 805 O O . PHE A 1 105 ? -1.727 6.069 8.477 1.00 97.69 105 PHE A O 1
ATOM 812 N N . GLU A 1 106 ? -1.585 6.949 6.424 1.00 96.44 106 GLU A N 1
ATOM 813 C CA . GLU A 1 106 ? -1.488 8.344 6.839 1.00 96.44 106 GLU A CA 1
ATOM 814 C C . GLU A 1 106 ? -2.454 9.201 6.031 1.00 96.44 106 GLU A C 1
ATOM 816 O O . GLU A 1 106 ? -2.894 8.822 4.949 1.00 96.44 106 GLU A O 1
ATOM 821 N N . CYS A 1 107 ? -2.791 10.366 6.570 1.00 93.75 107 CYS A N 1
ATOM 822 C CA . CYS A 1 107 ? -3.592 11.345 5.861 1.00 93.75 107 CYS A CA 1
ATOM 823 C C . CYS A 1 107 ? -2.711 12.536 5.481 1.00 93.75 107 CYS A C 1
ATOM 825 O O . CYS A 1 107 ? -2.134 13.175 6.365 1.00 93.75 107 CYS A O 1
ATOM 827 N N . VAL A 1 108 ? -2.614 12.829 4.185 1.00 93.00 108 VAL A N 1
ATOM 828 C CA . VAL A 1 108 ? -1.857 13.962 3.640 1.00 93.00 108 VAL A CA 1
ATOM 829 C C . VAL A 1 108 ? -2.848 14.891 2.943 1.00 93.00 108 VAL A C 1
ATOM 831 O O . VAL A 1 108 ? -3.355 14.588 1.865 1.00 93.00 108 VAL A O 1
ATOM 834 N N . GLY A 1 109 ? -3.172 16.013 3.590 1.00 88.12 109 GLY A N 1
ATOM 835 C CA . GLY A 1 109 ? -4.320 16.829 3.184 1.00 88.12 109 GLY A CA 1
ATOM 836 C C . GLY A 1 109 ? -5.615 16.027 3.331 1.00 88.12 109 GLY A C 1
ATOM 837 O O . GLY A 1 109 ? -5.900 15.542 4.423 1.00 88.12 109 GLY A O 1
ATOM 838 N N . ASP A 1 110 ? -6.343 15.854 2.227 1.00 84.31 110 ASP A N 1
ATOM 839 C CA . ASP A 1 110 ? -7.562 15.032 2.151 1.00 84.31 110 ASP A CA 1
ATOM 840 C C . ASP A 1 110 ? -7.329 13.663 1.478 1.00 84.31 110 ASP A C 1
ATOM 842 O O . ASP A 1 110 ? -8.273 12.904 1.260 1.00 84.31 110 ASP A O 1
ATOM 846 N N . SER A 1 111 ? -6.079 13.340 1.126 1.00 88.56 111 SER A N 1
ATOM 847 C CA . SER A 1 111 ? -5.708 12.094 0.441 1.00 88.56 111 SER A CA 1
ATOM 848 C C . SER A 1 111 ? -5.130 11.064 1.409 1.00 88.56 111 SER A C 1
ATOM 850 O O . SER A 1 111 ? -4.399 11.397 2.348 1.00 88.56 111 SER A O 1
ATOM 852 N N . LEU A 1 112 ? -5.452 9.792 1.170 1.00 94.31 112 LEU A N 1
ATOM 853 C CA . LEU A 1 112 ? -4.944 8.675 1.962 1.00 94.31 112 LEU A CA 1
ATOM 854 C C . LEU A 1 112 ? -3.595 8.229 1.392 1.00 94.31 112 LEU A C 1
ATOM 856 O O . LEU A 1 112 ? -3.516 7.826 0.234 1.00 94.31 112 LEU A O 1
ATOM 860 N N . ARG A 1 113 ? -2.552 8.241 2.219 1.00 97.81 113 ARG A N 1
ATOM 861 C CA . ARG A 1 113 ? -1.226 7.722 1.879 1.00 97.81 113 ARG A CA 1
ATOM 862 C C . ARG A 1 113 ? -1.004 6.366 2.535 1.00 97.81 113 ARG A C 1
ATOM 864 O O . ARG A 1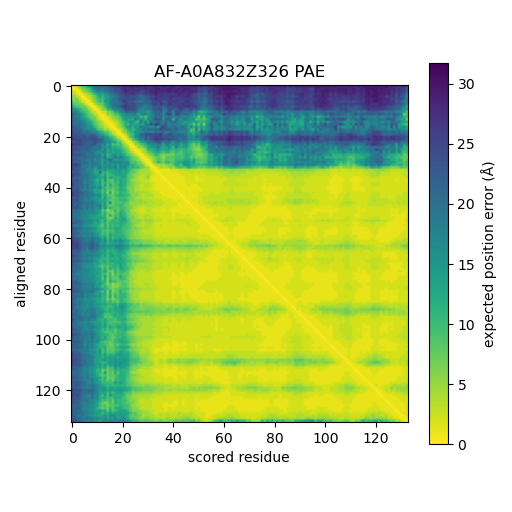 113 ? -1.288 6.188 3.719 1.00 97.81 113 ARG A O 1
ATOM 871 N N . VAL A 1 114 ? -0.461 5.415 1.783 1.00 98.44 114 VAL A N 1
ATOM 872 C CA . VAL A 1 114 ? -0.044 4.100 2.281 1.00 98.44 114 VAL A CA 1
ATOM 873 C C . VAL A 1 114 ? 1.459 3.969 2.114 1.00 98.44 114 VAL A C 1
ATOM 875 O O . VAL A 1 114 ? 1.977 4.118 1.014 1.00 98.44 114 VAL A O 1
ATOM 878 N N . ILE A 1 115 ? 2.156 3.673 3.204 1.00 98.69 115 ILE A N 1
ATOM 879 C CA . ILE A 1 115 ? 3.609 3.504 3.228 1.00 98.69 115 ILE A CA 1
ATOM 880 C C . ILE A 1 115 ? 3.896 2.058 3.613 1.00 98.69 115 ILE A C 1
ATOM 882 O O . ILE A 1 115 ? 3.440 1.598 4.660 1.00 98.69 115 ILE A O 1
ATOM 886 N N . SER A 1 116 ? 4.641 1.331 2.785 1.00 98.62 116 SER A N 1
ATOM 887 C CA . SER A 1 116 ? 5.070 -0.040 3.055 1.00 98.62 116 SER A CA 1
ATOM 888 C C . SER A 1 116 ? 6.585 -0.142 3.027 1.00 98.62 116 SER A C 1
ATOM 890 O O . SER A 1 116 ? 7.200 0.049 1.983 1.00 98.62 116 SER A O 1
ATOM 892 N N . ILE A 1 117 ? 7.177 -0.508 4.162 1.00 98.56 117 ILE A N 1
ATOM 893 C CA . ILE A 1 117 ? 8.626 -0.599 4.348 1.00 98.56 117 ILE A CA 1
ATOM 894 C C . ILE A 1 117 ? 9.021 -2.047 4.618 1.00 98.56 117 ILE A C 1
ATOM 896 O O . ILE A 1 117 ? 8.572 -2.661 5.589 1.00 98.56 117 ILE A O 1
ATOM 900 N N . ARG A 1 118 ? 9.936 -2.572 3.809 1.00 98.00 118 ARG A N 1
ATOM 901 C CA . ARG A 1 118 ? 10.664 -3.812 4.077 1.00 98.00 118 ARG A CA 1
ATOM 902 C C . ARG A 1 118 ? 12.068 -3.470 4.543 1.00 98.00 118 ARG A C 1
ATOM 904 O O . ARG A 1 118 ? 12.731 -2.609 3.976 1.00 98.00 118 ARG A O 1
ATOM 911 N N . SER A 1 119 ? 12.526 -4.140 5.594 1.00 96.06 119 SER A N 1
ATOM 912 C CA . SER A 1 119 ? 13.806 -3.832 6.239 1.00 96.06 119 SER A CA 1
ATOM 913 C C . SER A 1 119 ? 15.017 -4.478 5.561 1.00 96.06 119 SER A C 1
ATOM 915 O O . SER A 1 119 ? 16.101 -3.899 5.603 1.00 96.06 119 SER A O 1
ATOM 917 N N . SER A 1 120 ? 14.862 -5.659 4.948 1.00 93.56 120 SER A N 1
ATOM 918 C CA . SER A 1 120 ? 15.970 -6.397 4.325 1.00 93.56 120 SER A CA 1
ATOM 919 C C . SER A 1 120 ? 15.564 -7.148 3.037 1.00 93.56 120 SER A C 1
ATOM 921 O O . SER A 1 120 ? 14.740 -8.073 3.096 1.00 93.56 120 SER A O 1
ATOM 923 N N . PRO A 1 121 ? 16.137 -6.776 1.870 1.00 95.12 121 PRO A N 1
ATOM 924 C CA . PRO A 1 121 ? 16.809 -5.491 1.636 1.00 95.12 121 PRO A CA 1
ATOM 925 C C . PRO A 1 121 ? 15.862 -4.325 1.954 1.00 95.12 121 PRO A C 1
ATOM 927 O O . PRO A 1 121 ? 14.644 -4.509 1.976 1.00 95.12 121 PRO A O 1
ATOM 930 N N . ARG A 1 122 ? 16.420 -3.140 2.221 1.00 97.25 122 ARG A N 1
ATOM 931 C CA . ARG A 1 122 ? 15.601 -1.955 2.476 1.00 97.25 122 ARG A CA 1
ATOM 932 C C . ARG A 1 122 ? 14.845 -1.582 1.205 1.00 97.25 122 ARG A C 1
ATOM 934 O O . ARG A 1 122 ? 15.463 -1.290 0.185 1.00 97.25 122 ARG A O 1
ATOM 941 N N . GLU A 1 123 ? 13.525 -1.616 1.283 1.00 98.38 123 GLU A N 1
ATOM 942 C CA . GLU A 1 123 ? 12.626 -1.254 0.194 1.00 98.38 123 GLU A CA 1
ATOM 943 C C . GLU A 1 123 ? 11.437 -0.484 0.762 1.00 98.38 123 GLU A C 1
ATOM 945 O O . GLU A 1 123 ? 10.957 -0.785 1.856 1.00 98.38 123 GLU A O 1
ATOM 950 N N . GLU A 1 124 ? 10.956 0.492 0.011 1.00 98.56 124 GLU A N 1
ATOM 951 C CA . GLU A 1 124 ? 9.848 1.355 0.377 1.00 98.56 124 GLU A CA 1
ATOM 952 C C . GLU A 1 124 ? 8.901 1.487 -0.814 1.00 98.56 124 GLU A C 1
ATOM 954 O O . GLU A 1 124 ? 9.335 1.656 -1.953 1.00 98.56 124 GLU A O 1
ATOM 959 N N . VAL A 1 125 ? 7.605 1.353 -0.546 1.00 98.69 125 VAL A N 1
ATOM 960 C CA . VAL A 1 125 ? 6.525 1.633 -1.493 1.00 98.69 125 VAL A CA 1
ATOM 961 C C . VAL A 1 125 ? 5.625 2.679 -0.852 1.00 98.69 125 VAL A C 1
ATOM 963 O O . VAL A 1 125 ? 5.056 2.421 0.210 1.00 98.69 125 VAL A O 1
ATOM 966 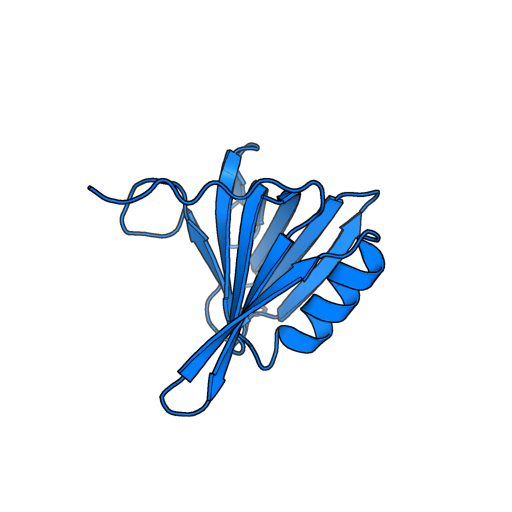N N . ILE A 1 126 ? 5.490 3.831 -1.499 1.00 98.69 126 ILE A N 1
ATOM 967 C CA . ILE A 1 126 ? 4.565 4.901 -1.129 1.00 98.69 126 ILE A CA 1
ATOM 968 C C . ILE A 1 126 ? 3.443 4.910 -2.160 1.00 98.69 126 ILE A C 1
ATOM 970 O O . ILE A 1 126 ? 3.692 4.900 -3.362 1.00 98.69 126 ILE A O 1
ATOM 974 N N . ILE A 1 127 ? 2.204 4.897 -1.686 1.00 98.62 127 ILE A N 1
ATOM 975 C CA . ILE A 1 127 ? 1.007 4.953 -2.520 1.00 98.62 127 ILE A CA 1
ATOM 976 C C . ILE A 1 127 ? 0.185 6.140 -2.060 1.00 98.62 127 ILE A C 1
ATOM 978 O O . ILE A 1 127 ? -0.254 6.170 -0.910 1.00 98.62 127 ILE A O 1
ATOM 982 N N . ASP A 1 128 ? -0.050 7.082 -2.959 1.00 97.62 128 ASP A N 1
ATOM 983 C CA . ASP A 1 128 ? -0.948 8.204 -2.723 1.00 97.62 128 ASP A CA 1
ATOM 984 C C . ASP A 1 128 ? -2.281 7.923 -3.391 1.00 97.62 128 ASP A C 1
ATOM 986 O O . ASP A 1 128 ? -2.342 7.734 -4.599 1.00 97.62 128 ASP A O 1
ATOM 990 N N . ILE A 1 129 ? -3.347 7.861 -2.597 1.00 95.56 129 ILE A N 1
ATOM 991 C CA . ILE A 1 129 ? -4.697 7.569 -3.069 1.00 95.56 129 ILE A CA 1
ATOM 992 C C . ILE A 1 129 ? -5.478 8.879 -3.082 1.00 95.56 129 ILE A C 1
ATOM 994 O O . ILE A 1 129 ? -5.918 9.377 -2.041 1.00 95.56 129 ILE A O 1
ATOM 998 N N . THR A 1 130 ? -5.639 9.431 -4.282 1.00 92.62 130 THR A N 1
ATOM 999 C CA . THR A 1 130 ? -6.294 10.722 -4.526 1.00 92.62 130 THR A CA 1
ATOM 1000 C C . THR A 1 130 ? -7.814 10.612 -4.492 1.00 92.62 130 THR A C 1
ATOM 1002 O O . THR A 1 130 ? -8.506 11.564 -4.130 1.00 92.62 130 THR A O 1
ATOM 1005 N N . LYS A 1 131 ? -8.355 9.443 -4.849 1.00 88.56 131 LYS A N 1
ATOM 1006 C CA . LYS A 1 131 ? -9.791 9.162 -4.809 1.00 88.56 131 LYS A CA 1
ATOM 1007 C C . LYS A 1 131 ? -10.035 7.697 -4.481 1.00 88.56 131 LYS A C 1
ATOM 1009 O O . LYS A 1 131 ? -9.415 6.829 -5.079 1.00 88.56 131 LYS A O 1
ATOM 1014 N N . ILE A 1 132 ? -10.972 7.426 -3.581 1.00 85.56 132 ILE A N 1
ATOM 1015 C CA . ILE A 1 132 ? -11.441 6.069 -3.286 1.00 85.56 132 ILE A CA 1
ATOM 1016 C C . ILE A 1 132 ? -12.856 5.901 -3.867 1.00 85.56 132 ILE A C 1
ATOM 1018 O O . ILE A 1 132 ? -13.655 6.835 -3.769 1.00 85.56 132 ILE A O 1
ATOM 1022 N N . GLU A 1 133 ? -13.135 4.751 -4.490 1.00 75.25 133 GLU A N 1
ATOM 1023 C CA . GLU A 1 133 ? -14.409 4.425 -5.172 1.00 75.25 133 GLU A CA 1
ATOM 1024 C C . GLU A 1 133 ? -15.370 3.584 -4.322 1.00 75.25 133 GLU A C 1
ATOM 1026 O O . GLU A 1 133 ? -14.912 2.625 -3.662 1.00 75.25 133 GLU A O 1
#

Nearest PDB structures (foldseek):
  5gkh-assembly1_B  TM=9.128E-01  e=4.928E-09  Thermococcus kodakarensis KOD1
  5gkj-assembly1_A  TM=8.944E-01  e=8.759E-09  Thermococcus kodakarensis KOD1
  5gkj-assembly1_B  TM=8.707E-01  e=1.331E-08  Thermococcus kodakarensis KOD1
  2vld-assembly1_B  TM=8.575E-01  e=3.991E-08  Pyrococcus abyssi
  7arm-assembly1_A  TM=4.054E-01  e=7.793E-01  Escherichia coli K-12

Solvent-accessible surface area (backbone atoms only — not comparable to full-atom values): 7250 Å² total; per-residue (Å²): 132,87,76,82,84,76,89,84,75,95,56,44,32,37,42,38,34,38,84,50,94,97,46,83,47,74,42,81,43,74,43,98,41,47,59,60,44,20,53,53,49,52,69,34,43,66,73,21,37,40,37,38,40,26,32,28,31,38,42,37,44,47,99,56,76,52,75,44,76,76,39,70,33,42,38,39,39,32,41,58,26,28,35,38,29,32,55,98,59,78,94,65,58,79,46,73,45,59,68,75,20,51,71,47,48,42,53,58,87,85,26,46,32,39,40,36,39,35,81,82,73,56,31,39,37,42,33,45,33,77,41,44,93

Radius of gyration: 14.71 Å; Cα contacts (8 Å, |Δi|>4): 304; chains: 1; bounding box: 44×37×31 Å

InterPro domains:
  IPR002793 Endonuclease NucS [PTHR38814] (29-132)
  IPR002793 Endonuclease NucS [cd22341] (30-133)
  IPR048302 Endonuclease NucS, N-terminal PH-like domain [PF21003] (48-133)
  IPR049173 Endonuclease NucS, N-terminal domain superfamily [G3DSA:2.70.180.20] (26-133)

Organism: NCBI:txid334771

Sequence (133 aa):
MPSKMQCVGKGLRALVVSMKVCKMICNDITSDNCKDLAKLLNEFRKVKVIIVVGRMSIEYSGRAASYAEEADRLLIVKPDGTLLVHEATKRDPLNWQPPGSTILFECVGDSLRVISIRSSPREEVIIDITKIE